Protein AF-A0A5D2L219-F1 (afdb_monomer_lite)

Structure (mmCIF, N/CA/C/O backbone):
data_AF-A0A5D2L219-F1
#
_entry.id   AF-A0A5D2L219-F1
#
loop_
_atom_site.group_PDB
_atom_site.id
_atom_site.type_symbol
_atom_site.label_atom_id
_atom_site.label_alt_id
_atom_site.label_comp_id
_atom_site.label_asym_id
_atom_site.label_entity_id
_atom_site.label_seq_id
_atom_site.pdbx_PDB_ins_code
_atom_site.Cartn_x
_atom_site.Cartn_y
_atom_site.Cartn_z
_atom_site.occupancy
_atom_site.B_iso_or_equiv
_atom_site.auth_seq_id
_atom_site.auth_comp_id
_atom_site.auth_asym_id
_atom_site.auth_atom_id
_atom_site.pdbx_PDB_model_num
ATOM 1 N N . MET A 1 1 ? -1.304 -3.158 -12.136 1.00 90.12 1 MET A N 1
ATOM 2 C CA . MET A 1 1 ? -1.389 -2.925 -10.678 1.00 90.12 1 MET A CA 1
ATOM 3 C C . MET A 1 1 ? -2.052 -4.124 -10.032 1.00 90.12 1 MET A C 1
ATOM 5 O O . MET A 1 1 ? -2.941 -4.703 -10.644 1.00 90.12 1 MET A O 1
ATOM 9 N N . VAL A 1 2 ? -1.644 -4.460 -8.812 1.00 95.88 2 VAL A N 1
ATOM 10 C CA . VAL A 1 2 ? -2.388 -5.351 -7.915 1.00 95.88 2 VAL A CA 1
ATOM 11 C C . VAL A 1 2 ? -2.716 -4.566 -6.644 1.00 95.88 2 VAL A C 1
ATOM 13 O O . VAL A 1 2 ? -1.951 -3.683 -6.250 1.00 95.88 2 VAL A O 1
ATOM 16 N N . GLY A 1 3 ? -3.868 -4.838 -6.035 1.00 96.50 3 GLY A N 1
ATOM 17 C CA . GLY A 1 3 ? -4.323 -4.133 -4.843 1.00 96.50 3 GLY A CA 1
ATOM 18 C C . GLY A 1 3 ? -5.146 -5.018 -3.918 1.00 96.50 3 GLY A C 1
ATOM 19 O O . GLY A 1 3 ? -5.850 -5.922 -4.362 1.00 96.50 3 GLY A O 1
ATOM 20 N N . LEU A 1 4 ? -5.050 -4.733 -2.625 1.00 97.06 4 LEU A N 1
ATOM 21 C CA . LEU A 1 4 ? -5.768 -5.383 -1.537 1.00 97.06 4 LEU A CA 1
ATOM 22 C C . LEU A 1 4 ? -6.401 -4.319 -0.641 1.00 97.06 4 LEU A C 1
ATOM 24 O O . LEU A 1 4 ? -5.911 -3.190 -0.542 1.00 97.06 4 LEU A O 1
ATOM 28 N N . VAL A 1 5 ? -7.491 -4.698 0.025 1.00 97.69 5 VAL A N 1
ATOM 29 C CA . VAL A 1 5 ? -8.176 -3.847 1.001 1.00 97.69 5 VAL A CA 1
ATOM 30 C C . VAL A 1 5 ? -8.423 -4.639 2.267 1.00 97.69 5 VAL A C 1
ATOM 32 O O . VAL A 1 5 ? -9.173 -5.615 2.253 1.00 97.69 5 VAL A O 1
ATOM 35 N N . TYR A 1 6 ? -7.857 -4.167 3.369 1.00 96.88 6 TYR A N 1
ATOM 36 C CA . TYR A 1 6 ? -8.187 -4.645 4.704 1.00 96.88 6 TYR A CA 1
ATOM 37 C C . TYR A 1 6 ? -9.324 -3.794 5.258 1.00 96.88 6 TYR A C 1
ATOM 39 O O . TYR A 1 6 ? -9.240 -2.566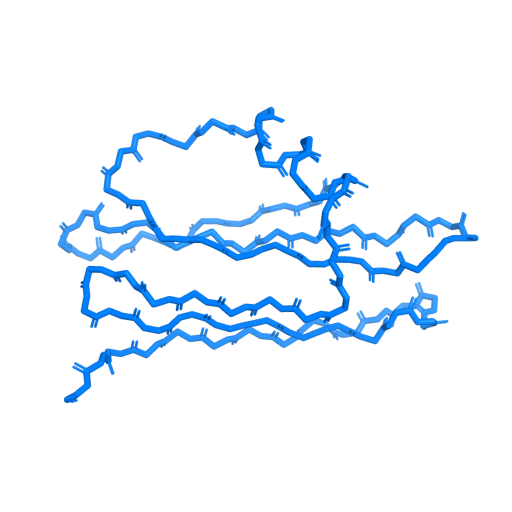 5.272 1.00 96.88 6 TYR A O 1
ATOM 47 N N . LYS A 1 7 ? -10.409 -4.439 5.684 1.00 96.00 7 LYS A N 1
ATOM 48 C CA . LYS A 1 7 ? -11.539 -3.775 6.340 1.00 96.00 7 LYS A CA 1
ATOM 49 C C . LYS A 1 7 ? -11.433 -4.006 7.839 1.00 96.00 7 LYS A C 1
ATOM 51 O O . LYS A 1 7 ? -11.321 -5.150 8.269 1.00 96.00 7 LYS A O 1
ATOM 56 N N . LEU A 1 8 ? -11.481 -2.929 8.607 1.00 93.69 8 LEU A N 1
ATOM 57 C CA . LEU A 1 8 ? -11.529 -2.967 10.060 1.00 93.69 8 LEU A CA 1
ATOM 58 C C . LEU A 1 8 ? -12.982 -2.972 10.543 1.00 93.69 8 LEU A C 1
ATOM 60 O O . LEU A 1 8 ? -13.908 -2.618 9.808 1.00 93.69 8 LEU A O 1
ATOM 64 N N . HIS A 1 9 ? -13.170 -3.365 11.803 1.00 91.25 9 HIS A N 1
ATOM 65 C CA . HIS A 1 9 ? -14.484 -3.432 12.445 1.00 91.25 9 HIS A CA 1
ATOM 66 C C . HIS A 1 9 ? -15.193 -2.065 12.507 1.00 91.25 9 HIS A C 1
ATOM 68 O O . HIS A 1 9 ? -16.412 -1.992 12.407 1.00 91.25 9 HIS A O 1
ATOM 74 N N . ASP A 1 10 ? -14.441 -0.969 12.625 1.00 91.12 10 ASP A N 1
ATOM 75 C CA . ASP A 1 10 ? -14.959 0.407 12.680 1.00 91.12 10 ASP A CA 1
ATOM 76 C C . ASP A 1 10 ? -15.371 0.976 11.302 1.00 91.12 10 ASP A C 1
ATOM 78 O O . ASP A 1 10 ? -15.689 2.160 11.178 1.00 91.12 10 ASP A O 1
ATOM 82 N N . GLY A 1 11 ? -15.339 0.150 10.250 1.00 92.12 11 GLY A N 1
ATOM 83 C CA . GLY A 1 11 ? -15.629 0.554 8.876 1.00 92.12 11 GLY A CA 1
ATOM 84 C C . GLY A 1 11 ? -14.455 1.218 8.150 1.00 92.12 11 GLY A C 1
ATOM 85 O O . GLY A 1 11 ? -14.590 1.556 6.968 1.00 92.12 11 GLY A O 1
ATOM 86 N N . THR A 1 12 ? -13.300 1.376 8.805 1.00 95.94 12 THR A N 1
ATOM 87 C CA . THR A 1 12 ? -12.064 1.854 8.181 1.00 95.94 12 THR A CA 1
ATOM 88 C C . THR A 1 12 ? -11.553 0.832 7.165 1.00 95.94 12 THR A C 1
ATOM 90 O O . THR A 1 12 ? -11.619 -0.382 7.361 1.00 95.94 12 THR A O 1
ATOM 93 N N . ARG A 1 13 ? -11.042 1.325 6.037 1.00 97.56 13 ARG A N 1
ATOM 94 C CA . ARG A 1 13 ? -10.470 0.527 4.955 1.00 97.56 13 ARG A CA 1
ATOM 95 C C . ARG A 1 13 ? -9.031 0.947 4.727 1.00 97.56 13 ARG A C 1
ATOM 97 O O . ARG A 1 13 ? -8.771 2.104 4.399 1.00 97.56 13 ARG A O 1
ATOM 104 N N . TRP A 1 14 ? -8.112 0.007 4.865 1.00 98.06 14 TRP A N 1
ATOM 105 C CA . TRP A 1 14 ? -6.707 0.202 4.545 1.00 98.06 14 TRP A CA 1
ATOM 106 C C . TRP A 1 14 ? -6.396 -0.397 3.173 1.00 98.06 14 TRP A C 1
ATOM 108 O O . TRP A 1 14 ? -6.664 -1.571 2.922 1.00 98.06 14 TRP A O 1
ATOM 118 N N . ILE A 1 15 ? -5.855 0.431 2.281 1.00 98.25 15 ILE A N 1
ATOM 119 C CA . ILE A 1 15 ? -5.460 0.051 0.926 1.00 98.25 15 ILE A CA 1
ATOM 120 C C . ILE A 1 15 ? -3.978 -0.298 0.908 1.00 98.25 15 ILE A C 1
ATOM 122 O O . ILE A 1 15 ? -3.144 0.497 1.339 1.00 98.25 15 ILE A O 1
ATOM 126 N N . VAL A 1 16 ? -3.672 -1.444 0.309 1.00 98.31 16 VAL A N 1
ATOM 127 C CA . VAL A 1 16 ? -2.318 -1.898 -0.009 1.00 98.31 16 VAL A CA 1
ATOM 128 C C . VAL A 1 16 ? -2.265 -2.137 -1.512 1.00 98.31 16 VAL A C 1
ATOM 130 O O . VAL A 1 16 ? -2.891 -3.074 -2.001 1.00 98.31 16 VAL A O 1
ATOM 133 N N . ALA A 1 17 ? -1.554 -1.298 -2.263 1.00 98.25 17 ALA A N 1
ATOM 134 C CA . ALA A 1 17 ? -1.446 -1.426 -3.717 1.00 98.25 17 ALA A CA 1
ATOM 135 C C . ALA A 1 17 ? 0.006 -1.335 -4.191 1.00 98.25 17 ALA A C 1
ATOM 137 O O . ALA A 1 17 ? 0.820 -0.609 -3.618 1.00 98.25 17 ALA A O 1
ATOM 138 N N . TRP A 1 18 ? 0.335 -2.084 -5.243 1.00 98.06 18 TRP A N 1
ATOM 139 C CA . TRP A 1 18 ? 1.672 -2.086 -5.827 1.00 98.06 18 TRP A CA 1
ATOM 140 C C . TRP A 1 18 ? 1.667 -2.373 -7.332 1.00 98.06 18 TRP A C 1
ATOM 142 O O . TRP A 1 18 ? 0.702 -2.878 -7.923 1.00 98.06 18 TRP A O 1
ATOM 152 N N . SER A 1 19 ? 2.783 -2.033 -7.967 1.00 96.94 19 SER A N 1
ATOM 153 C CA . SER A 1 19 ? 3.100 -2.361 -9.353 1.00 96.94 19 SER A CA 1
ATOM 154 C C . SER A 1 19 ? 4.560 -2.798 -9.456 1.00 96.94 19 SER A C 1
ATOM 156 O O . SER A 1 19 ? 5.410 -2.301 -8.724 1.00 96.94 19 SER A O 1
ATOM 158 N N . ASN A 1 20 ? 4.824 -3.760 -10.337 1.00 95.62 20 ASN A N 1
ATOM 159 C CA . ASN A 1 20 ? 6.159 -4.251 -10.680 1.00 95.62 20 ASN A CA 1
ATOM 160 C C . ASN A 1 20 ? 6.185 -4.550 -12.191 1.00 95.62 20 ASN A C 1
ATOM 162 O O . ASN A 1 20 ? 6.085 -5.714 -12.590 1.00 95.62 20 ASN A O 1
ATOM 166 N N . PRO A 1 21 ? 6.132 -3.513 -13.044 1.00 92.06 21 PRO A N 1
ATOM 167 C CA . PRO A 1 21 ? 6.226 -3.693 -14.488 1.00 92.06 21 PRO A CA 1
ATOM 168 C C . PRO A 1 21 ? 7.642 -4.134 -14.885 1.00 92.06 21 PRO A C 1
ATOM 170 O O . PRO A 1 21 ? 8.634 -3.771 -14.257 1.00 92.06 21 PRO A O 1
ATOM 173 N N . GLN A 1 22 ? 7.757 -4.921 -15.954 1.00 89.62 22 GLN A N 1
ATOM 174 C CA . GLN A 1 22 ? 9.063 -5.337 -16.457 1.00 89.62 22 GLN A CA 1
ATOM 175 C C . GLN A 1 22 ? 9.811 -4.133 -17.046 1.00 89.62 22 GLN A C 1
ATOM 177 O O . GLN A 1 22 ? 9.324 -3.507 -17.981 1.00 89.62 22 GLN A O 1
ATOM 182 N N . GLY A 1 23 ? 11.017 -3.860 -16.542 1.00 89.19 23 GLY A N 1
ATOM 183 C CA . GLY A 1 23 ? 11.879 -2.790 -17.056 1.00 89.19 23 GLY A CA 1
ATOM 184 C C . GLY A 1 23 ? 11.678 -1.420 -16.404 1.00 89.19 23 GLY A C 1
ATOM 185 O O . GLY A 1 23 ? 12.394 -0.492 -16.766 1.00 89.19 23 GLY A O 1
ATOM 186 N N . GLU A 1 24 ? 10.779 -1.293 -15.424 1.00 92.44 24 GLU A N 1
ATOM 187 C CA . GLU A 1 24 ? 10.673 -0.095 -14.583 1.00 92.44 24 GLU A CA 1
ATOM 188 C C . GLU A 1 24 ? 10.777 -0.461 -13.100 1.00 92.44 24 GLU A C 1
ATOM 190 O O . GLU A 1 24 ? 10.673 -1.628 -12.717 1.00 92.44 24 GLU A O 1
ATOM 195 N N . ASP A 1 25 ? 10.969 0.554 -12.261 1.00 95.50 25 ASP A N 1
ATOM 196 C CA . ASP A 1 25 ? 11.014 0.367 -10.817 1.00 95.50 25 ASP A CA 1
ATOM 197 C C . ASP A 1 25 ? 9.646 -0.071 -10.268 1.00 95.50 25 ASP A C 1
ATOM 199 O O . ASP A 1 25 ? 8.595 0.464 -10.636 1.00 95.50 25 ASP A O 1
ATOM 203 N N . SER A 1 26 ? 9.664 -1.007 -9.317 1.00 97.38 26 SER A N 1
ATOM 204 C CA . SER A 1 26 ? 8.482 -1.349 -8.527 1.00 97.38 26 SER A CA 1
ATOM 205 C C . SER A 1 26 ? 8.030 -0.178 -7.656 1.00 97.38 26 SER A C 1
ATOM 207 O O . SER A 1 26 ? 8.838 0.495 -7.011 1.00 97.38 26 SER A O 1
ATOM 209 N N . LYS A 1 27 ? 6.713 0.026 -7.582 1.00 97.88 27 LYS A N 1
ATOM 210 C CA . LYS A 1 27 ? 6.084 1.138 -6.856 1.00 97.88 27 LYS A CA 1
ATOM 211 C C . LYS A 1 27 ? 5.004 0.629 -5.915 1.00 97.88 27 LYS A C 1
ATOM 213 O O . LYS A 1 27 ? 4.328 -0.358 -6.208 1.00 97.88 27 LYS A O 1
ATOM 218 N N . VAL A 1 28 ? 4.793 1.351 -4.822 1.00 98.44 28 VAL A N 1
ATOM 219 C CA . VAL A 1 28 ? 3.741 1.111 -3.833 1.00 98.44 28 VAL A CA 1
ATOM 220 C C . VAL A 1 28 ? 2.868 2.337 -3.617 1.00 98.44 28 VAL A C 1
ATOM 222 O O . VAL A 1 28 ? 3.288 3.478 -3.812 1.00 98.44 28 VAL A O 1
ATOM 225 N N . TYR A 1 29 ? 1.652 2.073 -3.154 1.00 98.06 29 TYR A N 1
ATOM 226 C CA . TYR A 1 29 ? 0.687 3.060 -2.703 1.00 98.06 29 TYR A CA 1
ATOM 227 C C . TYR A 1 29 ? -0.061 2.516 -1.484 1.00 98.06 29 TYR A C 1
ATOM 229 O O . TYR A 1 29 ? -0.581 1.398 -1.517 1.00 98.06 29 TYR A O 1
ATOM 237 N N . THR A 1 30 ? -0.151 3.332 -0.433 1.00 98.25 30 THR A N 1
ATOM 238 C CA . THR A 1 30 ? -0.962 3.051 0.755 1.00 98.25 30 THR A CA 1
ATOM 239 C C . THR A 1 30 ? -1.851 4.241 1.081 1.00 98.25 30 THR A C 1
ATOM 241 O O . THR A 1 30 ? -1.432 5.393 0.958 1.00 98.25 30 THR A O 1
ATOM 244 N N . ASN A 1 31 ? -3.083 3.979 1.509 1.00 97.75 31 ASN A N 1
ATOM 245 C CA . ASN A 1 31 ? -3.983 5.013 2.017 1.00 97.75 31 ASN A CA 1
ATOM 246 C C . ASN A 1 31 ? -5.041 4.400 2.941 1.00 97.75 31 ASN A C 1
ATOM 248 O O . ASN A 1 31 ? -5.270 3.190 2.929 1.00 97.75 31 ASN A O 1
ATOM 252 N N . ILE A 1 32 ? -5.699 5.240 3.735 1.00 97.88 32 ILE A N 1
ATOM 253 C CA . ILE A 1 32 ? -6.724 4.830 4.697 1.00 97.88 32 ILE A CA 1
ATOM 254 C C . ILE A 1 32 ? -7.991 5.626 4.395 1.00 97.88 32 ILE A C 1
ATOM 256 O O . ILE A 1 32 ? -7.943 6.851 4.274 1.00 97.88 32 ILE A O 1
ATOM 260 N N . HIS A 1 33 ? -9.112 4.927 4.233 1.00 96.94 33 HIS A N 1
ATOM 261 C CA . HIS A 1 33 ? -10.388 5.485 3.792 1.00 96.94 33 HIS A CA 1
ATOM 262 C C . HIS A 1 33 ? -11.531 5.032 4.702 1.00 96.94 33 HIS A C 1
ATOM 264 O O . HIS A 1 33 ? -11.578 3.880 5.121 1.00 96.94 33 HIS A O 1
ATOM 270 N N . LYS A 1 34 ? -12.508 5.912 4.933 1.00 95.62 34 LYS A N 1
ATOM 271 C CA . LYS A 1 34 ? -13.838 5.532 5.452 1.00 95.62 34 LYS A CA 1
ATOM 272 C C . LYS A 1 34 ? -14.900 5.459 4.349 1.00 95.62 34 LYS A C 1
ATOM 274 O O . LYS A 1 34 ? -15.928 4.805 4.505 1.00 95.62 34 LYS A O 1
ATOM 279 N N . GLU A 1 35 ? -14.602 6.060 3.204 1.00 93.56 35 GLU A N 1
ATOM 280 C CA . GLU A 1 35 ? -15.448 6.100 2.014 1.00 93.56 35 GLU A CA 1
ATOM 281 C C . GLU A 1 35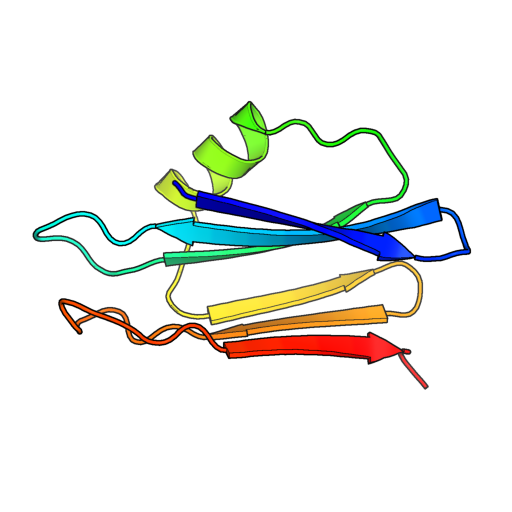 ? -15.209 4.905 1.070 1.00 93.56 35 GLU A C 1
ATOM 283 O O . GLU A 1 35 ? -14.225 4.168 1.230 1.00 93.56 35 GLU A O 1
ATOM 288 N N . PRO A 1 36 ? -16.092 4.699 0.071 1.00 93.31 36 PRO A N 1
ATOM 289 C CA . PRO A 1 36 ? -15.853 3.757 -1.016 1.00 93.31 36 PRO A CA 1
ATOM 290 C C . PRO A 1 36 ? -14.529 4.012 -1.746 1.00 93.31 36 PRO A C 1
ATOM 292 O O . PRO A 1 36 ? -14.111 5.147 -1.970 1.00 93.31 36 PRO A O 1
ATOM 295 N N . ILE A 1 37 ? -13.878 2.924 -2.147 1.00 95.19 37 ILE A N 1
ATOM 296 C CA . ILE A 1 37 ? -12.559 2.957 -2.777 1.00 95.19 37 ILE A CA 1
ATOM 297 C C . ILE A 1 37 ? -12.717 3.159 -4.283 1.00 95.19 37 ILE A C 1
ATOM 299 O O . ILE A 1 37 ? -13.377 2.369 -4.956 1.00 95.19 37 ILE A O 1
ATOM 303 N N . ARG A 1 38 ? -12.078 4.205 -4.814 1.00 96.19 38 ARG A N 1
ATOM 304 C CA . ARG A 1 38 ? -12.024 4.498 -6.251 1.00 96.19 38 ARG A CA 1
ATOM 305 C C . ARG A 1 38 ? -10.725 3.947 -6.837 1.00 96.19 38 ARG A C 1
ATOM 307 O O . ARG A 1 38 ? -9.698 4.620 -6.818 1.00 96.19 38 ARG A O 1
ATOM 314 N N . TRP A 1 39 ? -10.771 2.713 -7.334 1.00 96.25 39 TRP A N 1
ATOM 315 C CA . TRP A 1 39 ? -9.584 1.998 -7.820 1.00 96.25 39 TRP A CA 1
ATOM 316 C C . TRP A 1 39 ? -8.875 2.676 -8.990 1.00 96.25 39 TRP A C 1
ATOM 318 O O . TRP A 1 39 ? -7.648 2.678 -9.018 1.00 96.25 39 TRP A O 1
ATOM 328 N N . GLU A 1 40 ? -9.622 3.306 -9.895 1.00 96.75 40 GLU A N 1
ATOM 329 C CA . GLU A 1 40 ? -9.033 4.040 -11.020 1.00 96.75 40 GLU A CA 1
ATOM 330 C C . GLU A 1 40 ? -8.140 5.191 -10.543 1.00 96.75 40 GLU A C 1
ATOM 332 O O . GLU A 1 40 ? -7.013 5.331 -11.009 1.00 96.75 40 GLU A O 1
ATOM 337 N N . GLN A 1 41 ? -8.580 5.949 -9.531 1.00 96.50 41 GLN A N 1
ATOM 338 C CA . GLN A 1 41 ? -7.765 7.023 -8.956 1.00 96.50 41 GLN A CA 1
ATOM 339 C C . GLN A 1 41 ? -6.498 6.473 -8.293 1.00 96.50 41 GLN A C 1
ATOM 341 O O . GLN A 1 41 ? -5.422 7.030 -8.474 1.00 96.50 41 GLN A O 1
ATOM 346 N N . ILE A 1 42 ? -6.608 5.364 -7.556 1.00 97.19 42 ILE A N 1
ATOM 347 C CA . ILE A 1 42 ? -5.453 4.714 -6.914 1.00 97.19 42 ILE A CA 1
ATOM 348 C C . ILE A 1 42 ? -4.451 4.234 -7.958 1.00 97.19 42 ILE A C 1
ATOM 350 O O . ILE A 1 42 ? -3.248 4.388 -7.765 1.00 97.19 42 ILE A O 1
ATOM 354 N N . LYS A 1 43 ? -4.936 3.680 -9.074 1.00 96.94 43 LYS A N 1
ATOM 355 C CA . LYS A 1 43 ? -4.084 3.284 -10.191 1.00 96.94 43 LYS A CA 1
ATOM 356 C C . LYS A 1 43 ? -3.345 4.496 -10.758 1.00 96.94 43 LYS A C 1
ATOM 358 O O . LYS A 1 43 ? -2.127 4.442 -10.886 1.00 96.94 43 LYS A O 1
ATOM 363 N N . THR A 1 44 ? -4.049 5.592 -11.043 1.00 97.44 44 THR A N 1
ATOM 364 C CA . THR A 1 44 ? -3.428 6.832 -11.531 1.00 97.44 44 THR A CA 1
ATOM 365 C C . THR A 1 44 ? -2.395 7.381 -10.547 1.00 97.44 44 THR A C 1
ATOM 367 O O . THR A 1 44 ? -1.294 7.748 -10.960 1.00 97.44 44 THR A O 1
ATOM 370 N N . ASP A 1 45 ? -2.706 7.406 -9.251 1.00 96.69 45 ASP A N 1
ATOM 371 C CA . ASP A 1 45 ? -1.787 7.877 -8.213 1.00 96.69 45 ASP A CA 1
ATOM 372 C C . ASP A 1 45 ? -0.542 6.984 -8.119 1.00 96.69 45 ASP A C 1
ATOM 374 O O . ASP A 1 45 ? 0.574 7.489 -8.018 1.00 96.69 45 ASP A O 1
ATOM 378 N N . LEU A 1 46 ? -0.707 5.661 -8.190 1.00 96.75 46 LEU A N 1
ATOM 379 C CA . LEU A 1 46 ? 0.404 4.713 -8.183 1.00 96.75 46 LEU A CA 1
ATOM 380 C C . LEU A 1 46 ? 1.295 4.863 -9.423 1.00 96.75 46 LEU A C 1
ATOM 382 O O . LEU A 1 46 ? 2.518 4.865 -9.296 1.00 96.75 46 LEU A O 1
ATOM 386 N N . ASP A 1 47 ? 0.701 5.007 -10.606 1.00 95.12 47 ASP A N 1
ATOM 387 C CA . ASP A 1 47 ? 1.446 5.110 -11.862 1.00 95.12 47 ASP A CA 1
ATOM 388 C C . ASP A 1 47 ? 2.257 6.418 -11.920 1.00 95.12 47 ASP A C 1
ATOM 390 O O . ASP A 1 47 ? 3.422 6.412 -12.331 1.00 95.12 47 ASP A O 1
ATOM 394 N N . THR A 1 48 ? 1.660 7.527 -11.463 1.00 94.31 48 THR A N 1
ATOM 395 C CA . THR A 1 48 ? 2.231 8.880 -11.590 1.00 94.31 48 THR A CA 1
ATOM 396 C C . THR A 1 48 ? 3.073 9.329 -10.397 1.00 94.31 48 THR A C 1
ATOM 398 O O . THR A 1 48 ? 4.007 10.108 -10.572 1.00 94.31 48 THR A O 1
ATOM 401 N N . ARG A 1 49 ? 2.745 8.878 -9.180 1.00 94.44 49 ARG A N 1
ATOM 402 C CA . ARG A 1 49 ? 3.353 9.347 -7.919 1.00 94.44 49 ARG A CA 1
ATOM 403 C C . ARG A 1 49 ? 3.852 8.214 -7.027 1.00 94.44 49 ARG A C 1
ATOM 405 O O . ARG A 1 49 ? 4.408 8.483 -5.963 1.00 94.44 49 ARG A O 1
ATOM 412 N N . GLY A 1 50 ? 3.633 6.960 -7.420 1.00 94.69 50 GLY A N 1
ATOM 413 C CA . GLY A 1 50 ? 4.108 5.805 -6.675 1.00 94.69 50 GLY A CA 1
ATOM 414 C C . GLY A 1 50 ? 5.626 5.816 -6.531 1.00 94.69 50 GLY A C 1
ATOM 415 O O 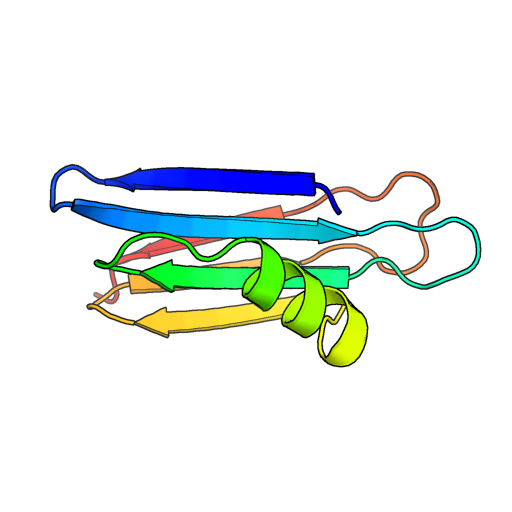. GLY A 1 50 ? 6.359 6.232 -7.426 1.00 94.69 50 GLY A O 1
ATOM 416 N N . SER A 1 51 ? 6.098 5.328 -5.390 1.00 97.06 51 SER A N 1
ATOM 417 C CA . SER A 1 51 ? 7.525 5.192 -5.099 1.00 97.06 51 SER A CA 1
ATOM 418 C C . SER A 1 51 ? 7.794 3.839 -4.446 1.00 97.06 51 SER A C 1
ATOM 420 O O . SER A 1 51 ? 6.853 3.102 -4.161 1.00 97.06 51 SER A O 1
ATOM 422 N N . SER A 1 52 ? 9.052 3.493 -4.178 1.00 97.50 52 SER A N 1
ATOM 423 C CA . SER A 1 52 ? 9.395 2.257 -3.461 1.00 97.50 52 SER A CA 1
ATOM 424 C C . SER A 1 52 ? 8.924 2.244 -2.001 1.00 97.50 52 SER A C 1
ATOM 426 O O . SER A 1 52 ? 8.891 1.186 -1.373 1.00 97.50 52 SER A O 1
ATOM 428 N N . LYS A 1 53 ? 8.536 3.404 -1.453 1.00 98.06 53 LYS A N 1
ATOM 429 C CA . LYS A 1 53 ? 8.019 3.557 -0.090 1.00 98.06 53 LYS A CA 1
ATOM 430 C C . LYS A 1 53 ? 6.750 4.401 -0.073 1.00 98.06 53 LYS A C 1
ATOM 432 O O . LYS A 1 53 ? 6.582 5.336 -0.851 1.00 98.06 53 LYS A O 1
ATOM 437 N N . SER A 1 54 ? 5.844 4.106 0.846 1.00 98.00 54 SER A N 1
ATOM 438 C CA . SER A 1 54 ? 4.651 4.924 1.056 1.00 98.00 54 SER A CA 1
ATOM 439 C C . SER A 1 54 ? 4.284 4.916 2.530 1.00 98.00 54 SER A C 1
ATOM 441 O O . SER A 1 54 ? 4.358 3.873 3.174 1.00 98.00 54 SER A O 1
ATOM 443 N N . LYS A 1 55 ? 3.924 6.073 3.087 1.00 97.94 55 LYS A N 1
ATOM 444 C CA . LYS A 1 55 ? 3.495 6.200 4.482 1.00 97.94 55 LYS A CA 1
ATOM 445 C C . LYS A 1 55 ? 2.388 7.235 4.589 1.00 97.94 55 LYS A C 1
ATOM 447 O O . LYS A 1 55 ? 2.488 8.311 4.008 1.00 97.94 55 LYS A O 1
ATOM 452 N N . VAL A 1 56 ? 1.360 6.920 5.364 1.00 97.56 56 VAL A N 1
ATOM 453 C CA . VAL A 1 56 ? 0.217 7.799 5.614 1.00 97.56 56 VAL A CA 1
ATOM 454 C C . VAL A 1 56 ? -0.172 7.733 7.087 1.00 97.56 56 VAL A C 1
ATOM 456 O O . VAL A 1 56 ? -0.015 6.695 7.730 1.00 97.56 56 VAL A O 1
ATOM 459 N N . ARG A 1 57 ? -0.684 8.846 7.612 1.00 97.94 57 ARG A N 1
ATOM 460 C CA . ARG A 1 57 ? -1.306 8.940 8.936 1.00 97.94 57 ARG A CA 1
ATOM 461 C C . ARG A 1 57 ? -2.706 9.507 8.765 1.00 97.94 57 ARG A C 1
ATOM 463 O O . ARG A 1 57 ? -2.835 10.621 8.257 1.00 97.94 57 ARG A O 1
ATOM 470 N N . LYS A 1 58 ? -3.740 8.732 9.089 1.00 96.88 58 LYS A N 1
ATOM 471 C CA . LYS A 1 58 ? -5.151 9.124 8.938 1.00 96.88 58 LYS A CA 1
ATOM 472 C C . LYS A 1 58 ? -6.029 8.357 9.914 1.00 96.88 58 LYS A C 1
ATOM 474 O O . LYS A 1 58 ? -5.818 7.173 10.137 1.00 96.88 58 LYS A O 1
ATOM 479 N N . PHE A 1 59 ? -7.063 9.028 10.418 1.00 95.44 59 PHE A N 1
ATOM 480 C CA . PHE A 1 59 ? -8.091 8.434 11.280 1.00 95.44 59 PHE A CA 1
ATOM 481 C C . PHE A 1 59 ? -7.538 7.721 12.529 1.00 95.44 59 PHE A C 1
ATOM 483 O O . PHE A 1 59 ? -8.119 6.731 12.954 1.00 95.44 59 PHE A O 1
ATOM 490 N N . GLY A 1 60 ? -6.434 8.218 13.102 1.00 95.31 60 GLY A N 1
ATOM 491 C CA . GLY A 1 60 ? -5.788 7.603 14.268 1.00 95.31 60 GLY A CA 1
ATOM 492 C C . GLY A 1 60 ? -4.996 6.335 13.944 1.00 95.31 60 GLY A C 1
ATOM 493 O O . GLY A 1 60 ? -4.747 5.527 14.831 1.00 95.31 60 GLY A O 1
ATOM 494 N N . TYR A 1 61 ? -4.616 6.136 12.681 1.00 96.94 61 TYR A N 1
ATOM 495 C CA . TYR A 1 61 ? -3.800 5.011 12.243 1.00 96.94 61 TYR A CA 1
ATOM 496 C C . TYR A 1 61 ? -2.629 5.475 11.385 1.00 96.94 61 TYR A C 1
ATOM 498 O O . TYR A 1 61 ? -2.714 6.456 10.636 1.00 96.94 61 TYR A O 1
ATOM 506 N N . VAL A 1 62 ? -1.557 4.695 11.435 1.00 97.94 62 VAL A N 1
ATOM 507 C CA . VAL A 1 62 ? -0.378 4.827 10.588 1.00 97.94 62 VAL A CA 1
ATOM 508 C C . VAL A 1 62 ? -0.293 3.600 9.696 1.00 97.94 62 VAL A C 1
ATOM 510 O O . VAL A 1 62 ? -0.247 2.477 10.190 1.00 97.94 62 VAL A O 1
ATOM 513 N N . ALA A 1 63 ? -0.224 3.810 8.384 1.00 98.12 63 ALA A N 1
ATOM 514 C CA . ALA A 1 63 ? 0.055 2.739 7.435 1.00 98.12 63 ALA A CA 1
ATOM 515 C C . ALA A 1 63 ? 1.352 3.021 6.687 1.00 98.12 63 ALA A C 1
ATOM 517 O O . ALA A 1 63 ? 1.603 4.159 6.278 1.00 98.12 63 ALA A O 1
ATOM 518 N N . SER A 1 64 ? 2.169 1.992 6.484 1.00 98.31 64 SER A N 1
ATOM 519 C CA . SER A 1 64 ? 3.414 2.103 5.732 1.00 98.31 64 SER A CA 1
ATOM 520 C C . SER A 1 64 ? 3.638 0.913 4.809 1.00 98.31 64 SER A C 1
ATOM 522 O O . SER A 1 64 ? 3.136 -0.181 5.058 1.00 98.31 64 SER A O 1
ATOM 524 N N . MET A 1 65 ? 4.358 1.140 3.715 1.00 98.31 65 MET A N 1
ATOM 525 C CA . MET A 1 65 ? 4.716 0.131 2.726 1.00 98.31 65 MET A CA 1
ATOM 526 C C . MET A 1 65 ? 6.135 0.368 2.213 1.00 98.31 65 MET A C 1
ATOM 528 O O . MET A 1 65 ? 6.540 1.515 2.017 1.00 98.31 65 MET A O 1
ATOM 532 N N . GLU A 1 66 ? 6.855 -0.718 1.948 1.00 98.31 66 GLU A N 1
ATOM 533 C CA . GLU A 1 66 ? 8.169 -0.722 1.307 1.00 98.31 66 GLU A CA 1
ATOM 534 C C . GLU A 1 66 ? 8.287 -1.913 0.349 1.00 98.31 66 GLU A C 1
ATOM 536 O O . GLU A 1 66 ? 7.911 -3.039 0.682 1.00 98.31 66 GLU A O 1
ATOM 541 N N . ILE A 1 67 ? 8.823 -1.659 -0.842 1.00 97.94 67 ILE A N 1
ATOM 542 C CA . ILE A 1 67 ? 9.138 -2.663 -1.857 1.00 97.94 67 ILE A CA 1
ATOM 543 C C . ILE A 1 67 ? 10.550 -2.412 -2.386 1.00 97.94 67 ILE A C 1
ATOM 545 O O . ILE A 1 67 ? 10.989 -1.267 -2.480 1.00 97.94 67 ILE A O 1
ATOM 549 N N . ASP A 1 68 ? 11.270 -3.472 -2.742 1.00 96.50 68 ASP A N 1
ATOM 550 C CA . ASP A 1 68 ? 12.538 -3.325 -3.460 1.00 96.50 68 ASP A CA 1
ATOM 551 C C . ASP A 1 68 ? 12.243 -2.893 -4.909 1.00 96.50 68 ASP A C 1
ATOM 553 O O . ASP A 1 68 ? 11.617 -3.669 -5.635 1.00 96.50 68 ASP A O 1
ATOM 557 N N . PRO A 1 69 ? 12.655 -1.685 -5.348 1.00 94.75 69 PRO A N 1
ATOM 558 C CA . PRO A 1 69 ? 12.284 -1.172 -6.662 1.00 94.75 69 PRO A CA 1
ATOM 559 C C . PRO A 1 69 ? 12.917 -1.957 -7.814 1.00 94.75 69 PRO A C 1
ATOM 561 O O . PRO A 1 69 ? 12.332 -2.008 -8.888 1.00 94.75 69 PRO A O 1
ATOM 564 N N . LYS A 1 70 ? 14.084 -2.584 -7.608 1.00 93.50 70 LYS A N 1
ATOM 565 C CA . LYS A 1 70 ? 14.917 -3.118 -8.702 1.00 93.50 70 LYS A CA 1
ATOM 566 C C . LYS A 1 70 ? 14.903 -4.640 -8.803 1.00 93.50 70 LYS A C 1
ATOM 568 O O . LYS A 1 70 ? 15.483 -5.207 -9.730 1.00 93.50 70 LYS A O 1
ATOM 573 N N . LYS A 1 71 ? 14.269 -5.335 -7.857 1.00 91.62 71 LYS A N 1
ATOM 574 C CA . LYS A 1 71 ? 14.141 -6.795 -7.913 1.00 91.62 71 LYS A CA 1
ATOM 575 C C . LYS A 1 71 ? 13.057 -7.208 -8.896 1.00 91.62 71 LYS A C 1
ATOM 577 O O . LYS A 1 71 ? 11.920 -6.778 -8.786 1.00 91.62 71 LYS A O 1
ATOM 582 N N . ARG A 1 72 ? 13.390 -8.160 -9.774 1.00 88.25 72 ARG A N 1
ATOM 583 C CA . ARG A 1 72 ? 12.434 -8.793 -10.702 1.00 88.25 72 ARG A CA 1
ATOM 584 C C . ARG A 1 72 ? 11.234 -9.419 -9.980 1.00 88.25 72 ARG A C 1
ATOM 586 O O . ARG A 1 72 ? 10.112 -9.328 -10.466 1.00 88.25 72 ARG A O 1
ATOM 593 N N . SER A 1 73 ? 11.486 -10.034 -8.826 1.00 92.12 73 SER A N 1
ATOM 594 C CA . SER A 1 73 ? 10.472 -10.632 -7.949 1.00 92.12 73 SER A CA 1
ATOM 595 C C . SER A 1 73 ? 10.597 -10.008 -6.558 1.00 92.12 73 SER A C 1
ATOM 597 O O . SER A 1 73 ? 11.252 -10.580 -5.683 1.00 92.12 73 SER A O 1
ATOM 599 N N . PRO A 1 74 ? 10.074 -8.790 -6.360 1.00 94.75 74 PRO A N 1
ATOM 600 C CA . PRO A 1 74 ? 10.261 -8.054 -5.126 1.00 94.75 74 PRO A CA 1
ATOM 601 C C . PRO A 1 74 ? 9.359 -8.607 -4.019 1.00 94.75 74 PRO A C 1
ATOM 603 O O . PRO A 1 74 ? 8.278 -9.142 -4.266 1.00 94.75 74 PRO A O 1
ATOM 606 N N . THR A 1 75 ? 9.792 -8.436 -2.773 1.00 95.94 75 THR A N 1
ATOM 607 C CA . THR A 1 75 ? 8.954 -8.686 -1.597 1.00 95.94 75 THR A CA 1
ATOM 608 C C . THR A 1 75 ? 8.384 -7.363 -1.115 1.00 95.94 75 THR A C 1
ATOM 610 O O . THR A 1 75 ? 9.136 -6.426 -0.849 1.00 95.94 75 THR A O 1
ATOM 613 N N . LEU A 1 76 ? 7.062 -7.303 -0.983 1.00 96.44 76 LEU A N 1
ATOM 614 C CA . LEU A 1 76 ? 6.361 -6.172 -0.398 1.00 96.44 76 LEU A CA 1
ATOM 615 C C . LEU A 1 76 ? 6.263 -6.347 1.120 1.00 96.44 76 LEU A C 1
ATOM 617 O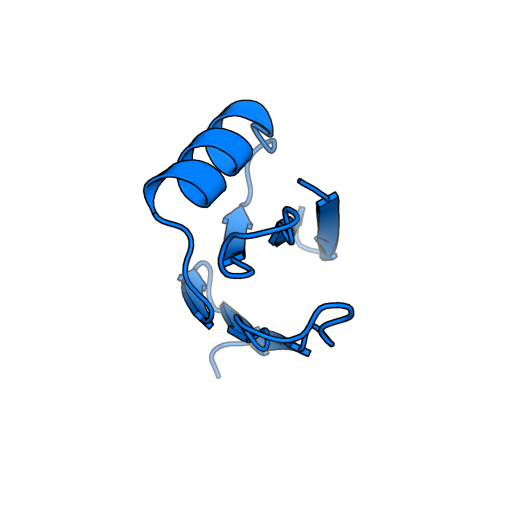 O . LEU A 1 76 ? 5.810 -7.386 1.597 1.00 96.44 76 LEU A O 1
ATOM 621 N N . LYS A 1 77 ? 6.637 -5.314 1.872 1.00 98.12 77 LYS A N 1
ATOM 622 C CA . LYS A 1 77 ? 6.369 -5.203 3.309 1.00 98.12 77 LYS A CA 1
ATOM 623 C C . LYS A 1 77 ? 5.337 -4.111 3.533 1.00 98.12 77 LYS A C 1
ATOM 625 O O . LYS A 1 77 ? 5.457 -3.032 2.958 1.00 98.12 77 LYS A O 1
ATOM 630 N N . ALA A 1 78 ? 4.342 -4.384 4.366 1.00 98.06 78 ALA A N 1
ATOM 631 C CA . ALA A 1 78 ? 3.301 -3.433 4.726 1.00 98.06 78 ALA A CA 1
ATOM 632 C C . ALA A 1 78 ? 3.038 -3.508 6.234 1.00 98.06 78 ALA A C 1
ATOM 634 O O . ALA A 1 78 ? 2.994 -4.606 6.787 1.00 98.06 78 ALA A O 1
ATOM 635 N N . SER A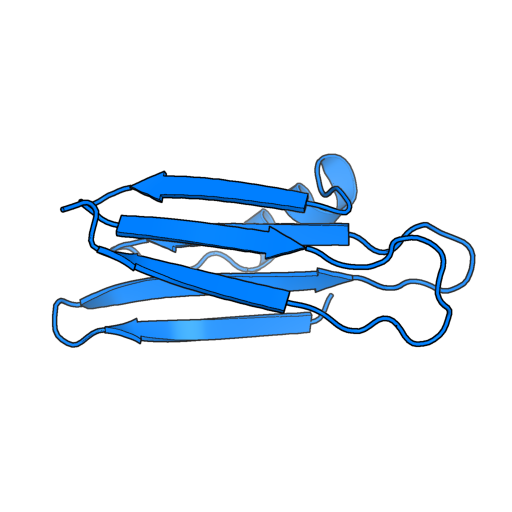 1 79 ? 2.865 -2.361 6.887 1.00 98.06 79 SER A N 1
ATOM 636 C CA . SER A 1 79 ? 2.481 -2.267 8.297 1.00 98.06 79 SER A CA 1
ATOM 637 C C . SER A 1 79 ? 1.281 -1.345 8.473 1.00 98.06 79 SER A C 1
ATOM 639 O O . SER A 1 79 ? 1.095 -0.394 7.707 1.00 98.06 79 SER A O 1
ATOM 641 N N . PHE A 1 80 ? 0.470 -1.645 9.482 1.00 97.56 80 PHE A N 1
ATOM 642 C CA . PHE A 1 80 ? -0.700 -0.871 9.863 1.00 97.56 80 PHE A CA 1
ATOM 643 C C . PHE A 1 80 ? -0.857 -0.928 11.378 1.00 97.56 80 PHE A C 1
ATOM 645 O O . PHE A 1 80 ? -0.980 -2.010 11.948 1.00 97.56 80 PHE A O 1
ATOM 652 N N . GLU A 1 81 ? -0.821 0.232 12.018 1.00 96.31 81 GLU A N 1
ATOM 653 C CA . GLU A 1 81 ? -0.755 0.371 13.472 1.00 96.31 81 GLU A CA 1
ATOM 654 C C . GLU A 1 81 ? -1.671 1.515 13.919 1.00 96.31 81 GLU A C 1
ATOM 656 O O . GLU A 1 81 ? -1.855 2.493 13.188 1.00 96.31 81 GLU A O 1
ATOM 661 N N . SER A 1 82 ? -2.251 1.412 15.116 1.00 94.12 82 SER A N 1
ATOM 662 C CA . SER A 1 82 ? -2.924 2.548 15.750 1.00 94.12 82 SER A CA 1
ATOM 663 C C . SER A 1 82 ? -1.900 3.615 16.130 1.00 94.12 82 SER A C 1
ATOM 665 O O . SER A 1 82 ? -0.813 3.305 16.615 1.00 94.12 82 SER A O 1
ATOM 667 N N . GLU A 1 83 ? -2.257 4.875 15.935 1.00 85.44 83 GLU A N 1
ATOM 668 C CA . GLU A 1 83 ? -1.508 6.018 16.437 1.00 85.44 83 GLU A CA 1
ATOM 669 C C . GLU A 1 83 ? -1.814 6.132 17.938 1.00 85.44 83 GLU A C 1
ATOM 671 O O . GLU A 1 83 ? -2.888 6.593 18.318 1.00 85.44 83 GLU A O 1
ATOM 676 N N . ALA A 1 84 ? -0.932 5.557 18.761 1.00 69.00 84 ALA A N 1
ATOM 677 C CA . ALA A 1 84 ? -1.025 5.582 20.222 1.00 69.00 84 ALA A CA 1
ATOM 678 C C . ALA A 1 84 ? -0.827 6.993 20.792 1.00 69.00 84 ALA A C 1
ATOM 680 O O . ALA A 1 84 ? -0.025 7.757 20.203 1.00 69.00 84 ALA A O 1
#

pLDDT: mean 95.5, std 3.93, range [69.0, 98.44]

Radius of gyration: 12.71 Å; chains: 1; bounding box: 31×20×37 Å

Sequence (84 aa):
MVGLVYKLHDGTRWIVAWSN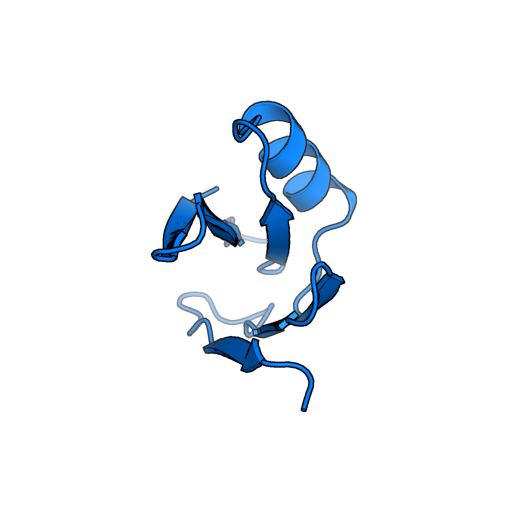PQGEDSKVYTNIHKEPIRWEQIKTDLDTRGSSKSKVRKFGYVASMEIDPKKRSPTLKASFESEA

Organism: Gossypium tomentosum (NCBI:txid34277)

Secondary structure (DSSP, 8-state):
-EEEEEEPTTS-EEEEEEE--TTS--EEEEEEESSPP-HHHHHHHHHHH-BSEEEEEETTEEEEEEE-SS-SSPPEEEEEEE--

Foldseek 3Di:
DDKDWDADPVQKIWIWDWDQDPPWFIFIDIDIDSDDDDVVVRVVCGVPPTDQKDWDDPPQKIKIKGWGGPDNDIDIDIDMGGND

InterPro domains:
  IPR053085 Jasmonate-induced protein [PTHR36482] (3-83)